Protein AF-A0A970WHH7-F1 (afdb_monomer_lite)

Foldseek 3Di:
DDPPQVEPPPQAQWEWEWEDQPDLQQKIWIWTQDVHRIQIDIDHSLLSLLLVLQVVQQVVCVVPVPDDPVLGSFAALQVSQVVSCVVPVDHDDSVRSVVSLVVVQVRQVVSCCVVDPNYDRDRQWDQDPVRGIHGDPSYHYHYHYSPPPPPPPPPDD

Secondary structure (DSSP, 8-state):
---------TTS-EEEEEEETT-TTS-EEEEE-GGG--EEEEE-HHHHHHHHHHHHHHHHHHHT--S-TTTTT-B-HHHHHHHHHHHHS----HHHHHHHHHHHHHHHHHHHHHHSTTPPPPPSSEEETTTEEE--TTEEEEEEE----TT------

pLDDT: mean 77.14, std 16.61, range [33.19, 94.5]

Radius of gyration: 17.63 Å; chains: 1; bounding box: 50×50×46 Å

Structure (mmCIF, N/CA/C/O backbone):
data_AF-A0A970WHH7-F1
#
_entry.id   AF-A0A970WHH7-F1
#
loop_
_atom_site.group_PDB
_atom_site.id
_atom_site.type_symbol
_atom_site.label_atom_id
_atom_site.label_alt_id
_atom_site.label_comp_id
_atom_site.label_asym_id
_atom_site.label_entity_id
_atom_site.label_seq_id
_atom_site.pdbx_PDB_ins_code
_atom_site.Cartn_x
_atom_site.Cartn_y
_atom_site.Cartn_z
_atom_site.occupancy
_atom_site.B_iso_or_equiv
_atom_site.auth_seq_id
_atom_site.auth_comp_id
_atom_site.auth_asym_id
_atom_site.auth_atom_id
_atom_site.pdbx_PDB_model_num
ATOM 1 N N . MET A 1 1 ? -33.331 -9.063 19.488 1.00 35.34 1 MET A N 1
ATOM 2 C CA . MET A 1 1 ? -31.910 -8.681 19.609 1.00 35.34 1 MET A CA 1
ATOM 3 C C . MET A 1 1 ? -31.348 -8.643 18.200 1.00 35.34 1 MET A C 1
ATOM 5 O O . MET A 1 1 ? -31.125 -9.699 17.627 1.00 35.34 1 MET A O 1
ATOM 9 N N . SER A 1 2 ? -31.281 -7.452 17.600 1.00 33.19 2 SER A N 1
ATOM 10 C CA . SER A 1 2 ? -30.746 -7.277 16.248 1.00 33.19 2 SER A CA 1
ATOM 11 C C . SER A 1 2 ? -29.228 -7.346 16.348 1.00 33.19 2 SER A C 1
ATOM 13 O O . SER A 1 2 ? -28.624 -6.574 17.087 1.00 33.19 2 SER A O 1
ATOM 15 N N . SER A 1 3 ? -28.617 -8.330 15.697 1.00 35.47 3 SER A N 1
ATOM 16 C CA . SER A 1 3 ? -27.174 -8.348 15.505 1.00 35.47 3 SER A CA 1
ATOM 17 C C . SER A 1 3 ? -26.869 -7.272 14.474 1.00 35.47 3 SER A C 1
ATOM 19 O O . SER A 1 3 ? -27.012 -7.521 13.279 1.00 35.47 3 SER A O 1
ATOM 21 N N . ASP A 1 4 ? -26.503 -6.075 14.932 1.00 35.56 4 ASP A N 1
ATOM 22 C CA . ASP A 1 4 ? -25.932 -5.035 14.080 1.00 35.56 4 ASP A CA 1
ATOM 23 C C . ASP A 1 4 ? -24.585 -5.541 13.560 1.00 35.56 4 ASP A C 1
ATOM 25 O O . ASP A 1 4 ? -23.509 -5.284 14.102 1.00 35.56 4 ASP A O 1
ATOM 29 N N . ILE A 1 5 ? -24.655 -6.352 12.508 1.00 37.59 5 ILE A N 1
ATOM 30 C CA . ILE A 1 5 ? -23.524 -6.624 11.646 1.00 37.59 5 ILE A CA 1
ATOM 31 C C . ILE A 1 5 ? -23.184 -5.262 11.060 1.00 37.59 5 ILE A C 1
ATOM 33 O O . ILE A 1 5 ? -23.950 -4.709 10.275 1.00 37.59 5 ILE A O 1
ATOM 37 N N . CYS A 1 6 ? -22.051 -4.704 11.480 1.00 36.38 6 CYS A N 1
ATOM 38 C CA . CYS A 1 6 ? -21.464 -3.536 10.847 1.00 36.38 6 CYS A CA 1
ATOM 39 C C . CYS A 1 6 ? -21.069 -3.943 9.417 1.00 36.38 6 CYS A C 1
ATOM 41 O O . CYS A 1 6 ? -19.941 -4.364 9.136 1.00 36.38 6 CYS A O 1
ATOM 43 N N . GLU A 1 7 ? -22.048 -3.920 8.513 1.00 34.91 7 GLU A N 1
ATOM 44 C CA . GLU A 1 7 ? -21.834 -4.068 7.089 1.00 34.91 7 GLU A CA 1
ATOM 45 C C . GLU A 1 7 ? -21.100 -2.822 6.627 1.00 34.91 7 GLU A C 1
ATOM 47 O O . GLU A 1 7 ? -21.688 -1.766 6.427 1.00 34.91 7 GLU A O 1
ATOM 52 N N . TYR A 1 8 ? -19.787 -2.953 6.466 1.00 41.91 8 TYR A N 1
ATOM 53 C CA . TYR A 1 8 ? -18.984 -1.941 5.804 1.00 41.91 8 TYR A CA 1
ATOM 54 C C . TYR A 1 8 ? -19.554 -1.717 4.392 1.00 41.91 8 TYR A C 1
ATOM 56 O O . TYR A 1 8 ? -19.451 -2.632 3.556 1.00 41.91 8 TYR A O 1
ATOM 64 N N . PRO A 1 9 ? -20.171 -0.557 4.086 1.00 45.50 9 PRO A N 1
ATOM 65 C CA . PRO A 1 9 ? -20.808 -0.354 2.797 1.00 45.50 9 PRO A CA 1
ATOM 66 C C . PRO A 1 9 ? -19.732 -0.418 1.715 1.00 45.50 9 PRO A C 1
ATOM 68 O O . PRO A 1 9 ? -18.749 0.319 1.746 1.00 45.50 9 PRO A O 1
ATOM 71 N N . ARG A 1 10 ? -19.910 -1.282 0.707 1.00 46.44 10 ARG A N 1
ATOM 72 C CA . ARG A 1 10 ? -18.943 -1.484 -0.398 1.00 46.44 10 ARG A CA 1
ATOM 73 C C . ARG A 1 10 ? -18.655 -0.221 -1.241 1.00 46.44 10 ARG A C 1
ATOM 75 O O . ARG A 1 10 ? -17.929 -0.320 -2.228 1.00 46.44 10 ARG A O 1
ATOM 82 N N . ARG A 1 11 ? -19.256 0.928 -0.913 1.00 47.78 11 ARG A N 1
ATOM 83 C CA . ARG A 1 11 ? -19.220 2.184 -1.678 1.00 47.78 11 ARG A CA 1
ATOM 84 C C . ARG A 1 11 ? -18.718 3.397 -0.892 1.00 47.78 11 ARG A C 1
ATOM 86 O O . ARG A 1 11 ? -18.586 4.455 -1.497 1.00 47.78 11 ARG A O 1
ATOM 93 N N . GLU A 1 12 ? -18.428 3.276 0.400 1.00 60.06 12 GLU A N 1
ATOM 94 C CA . GLU A 1 12 ? -17.824 4.394 1.127 1.00 60.06 12 GLU A CA 1
ATOM 95 C C . GLU A 1 12 ? -16.353 4.543 0.732 1.00 60.06 12 GLU A C 1
ATOM 97 O O . GLU A 1 12 ? -15.605 3.561 0.668 1.00 60.06 12 GLU A O 1
ATOM 102 N N . LYS A 1 13 ? -15.950 5.783 0.426 1.00 65.81 13 LYS A N 1
ATOM 103 C CA . LYS A 1 13 ? -14.539 6.131 0.258 1.00 65.81 13 LYS A CA 1
ATOM 104 C C . LYS A 1 13 ? -13.807 5.765 1.545 1.00 65.81 13 LYS A C 1
ATOM 106 O O . LYS A 1 13 ? -14.235 6.132 2.634 1.00 65.81 13 LYS A O 1
ATOM 111 N N . GLN A 1 14 ? -12.712 5.033 1.414 1.00 75.00 14 GLN A N 1
ATOM 112 C CA . GLN A 1 14 ? -11.903 4.610 2.545 1.00 75.00 14 GLN A CA 1
ATOM 113 C C . GLN A 1 14 ? -10.682 5.495 2.634 1.00 75.00 14 GLN A C 1
ATOM 115 O O . GLN A 1 14 ? -9.785 5.395 1.800 1.00 75.00 14 GLN A O 1
ATOM 120 N N . SER A 1 15 ? -10.640 6.329 3.660 1.00 82.62 15 SER A N 1
ATOM 121 C CA . SER A 1 15 ? -9.489 7.179 3.913 1.00 82.62 15 SER A CA 1
ATOM 122 C C . SER A 1 15 ? -8.444 6.416 4.721 1.00 82.62 15 SER A C 1
ATOM 124 O O . SER A 1 15 ? -8.713 5.870 5.798 1.00 82.62 15 SER A O 1
ATOM 126 N N . PHE A 1 16 ? -7.238 6.384 4.175 1.00 86.19 16 PHE A N 1
ATOM 127 C CA . PHE A 1 16 ? -6.033 5.895 4.810 1.00 86.19 16 PHE A CA 1
ATOM 128 C C . PHE A 1 16 ? -5.025 7.039 4.879 1.00 86.19 16 PHE A C 1
ATOM 130 O O . PHE A 1 16 ? -4.796 7.734 3.893 1.00 86.19 16 PHE A O 1
ATOM 137 N N . GLN A 1 17 ? -4.387 7.205 6.028 1.00 88.31 17 GLN A N 1
ATOM 138 C CA . GLN A 1 17 ? -3.285 8.137 6.223 1.00 88.31 17 GLN A CA 1
ATOM 139 C C . GLN A 1 17 ? -2.010 7.344 6.481 1.00 88.31 17 GLN A C 1
ATOM 141 O O . GLN A 1 17 ? -1.999 6.475 7.350 1.00 88.31 17 GLN A O 1
ATOM 146 N N . ILE A 1 18 ? -0.947 7.625 5.728 1.00 88.00 18 ILE A N 1
ATOM 147 C CA . ILE A 1 18 ? 0.398 7.127 6.024 1.00 88.00 18 ILE A CA 1
ATOM 148 C C . ILE A 1 18 ? 1.174 8.257 6.683 1.00 88.00 18 ILE A C 1
ATOM 150 O O . ILE A 1 18 ? 1.394 9.287 6.054 1.00 88.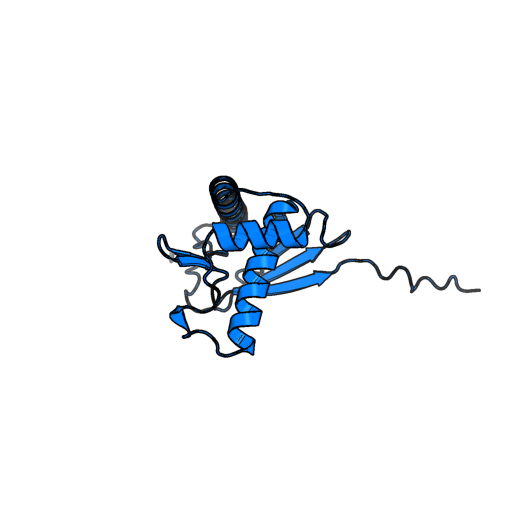00 18 ILE A O 1
ATOM 154 N N . PHE A 1 19 ? 1.599 8.041 7.922 1.00 86.00 19 PHE A N 1
ATOM 155 C CA . PHE A 1 19 ? 2.420 8.968 8.688 1.00 86.00 19 PHE A CA 1
ATOM 156 C C . PHE A 1 19 ? 3.868 8.479 8.783 1.00 86.00 19 PHE A C 1
ATOM 158 O O . PHE A 1 19 ? 4.107 7.328 9.165 1.00 86.00 19 PHE A O 1
ATOM 165 N N . PHE A 1 20 ? 4.816 9.361 8.468 1.00 83.00 20 PHE A N 1
ATOM 166 C CA . PHE A 1 20 ? 6.257 9.105 8.515 1.00 83.00 20 PHE A CA 1
ATOM 167 C C . PHE A 1 20 ? 6.921 9.854 9.681 1.00 83.00 20 PHE A C 1
ATOM 169 O O . PHE A 1 20 ? 7.350 10.987 9.492 1.00 83.00 20 PHE A O 1
ATOM 176 N N . PRO A 1 21 ? 7.059 9.256 10.879 1.00 73.62 21 PRO A N 1
ATOM 177 C CA . PRO A 1 21 ? 7.618 9.939 12.054 1.00 73.62 21 PRO A CA 1
ATOM 178 C C . PRO A 1 21 ? 9.084 10.364 11.903 1.00 73.62 21 PRO A C 1
ATOM 180 O O . PRO A 1 21 ? 9.565 11.203 12.655 1.00 73.62 21 PRO A O 1
ATOM 183 N N . SER A 1 22 ? 9.837 9.731 11.004 1.00 74.25 22 SER A N 1
ATOM 184 C CA . SER A 1 22 ? 11.287 9.935 10.882 1.00 74.25 22 SER A CA 1
ATOM 185 C C . SER A 1 22 ? 11.747 9.865 9.421 1.00 74.25 22 SER A C 1
ATOM 187 O O . SER A 1 22 ? 12.854 9.419 9.121 1.00 74.25 22 SER A O 1
ATOM 189 N N . GLY A 1 23 ? 10.868 10.276 8.501 1.00 69.38 23 GLY A N 1
ATOM 190 C CA . GLY A 1 23 ? 11.099 10.253 7.057 1.00 69.38 23 GLY A CA 1
ATOM 191 C C . GLY A 1 23 ? 10.646 8.967 6.353 1.00 69.38 23 GLY A C 1
ATOM 192 O O . GLY A 1 23 ? 10.341 7.945 6.972 1.00 69.38 23 GLY A O 1
ATOM 193 N N . ILE A 1 24 ? 10.592 9.036 5.019 1.00 66.44 24 ILE A N 1
ATOM 194 C CA . ILE A 1 24 ? 9.936 8.048 4.143 1.00 66.44 24 ILE A CA 1
ATOM 195 C C . ILE A 1 24 ? 10.627 6.676 4.077 1.00 66.44 24 ILE A C 1
ATOM 197 O O . ILE A 1 24 ? 9.996 5.675 3.730 1.00 66.44 24 ILE A O 1
ATOM 201 N N . ASP A 1 25 ? 11.912 6.618 4.432 1.00 66.25 25 ASP A N 1
ATOM 202 C CA . ASP A 1 25 ? 12.710 5.387 4.457 1.00 66.25 25 ASP A CA 1
ATOM 203 C C . ASP A 1 25 ? 12.653 4.636 5.794 1.00 66.25 25 ASP A C 1
ATOM 205 O O . ASP A 1 25 ? 13.206 3.540 5.916 1.00 66.25 25 ASP A O 1
ATOM 209 N N . GLN A 1 26 ? 11.961 5.192 6.791 1.00 73.69 26 GLN A N 1
ATOM 210 C CA . GLN A 1 26 ? 11.785 4.576 8.102 1.00 73.69 26 GLN A CA 1
ATOM 211 C C . GLN A 1 26 ? 10.415 3.899 8.246 1.00 73.69 26 GLN A C 1
ATOM 213 O O . GLN A 1 26 ? 9.623 3.795 7.305 1.00 73.69 26 GLN A O 1
ATOM 218 N N . LYS A 1 27 ? 10.152 3.361 9.442 1.00 81.19 27 LYS A N 1
ATOM 219 C CA . LYS A 1 27 ? 8.839 2.818 9.797 1.00 81.19 27 LYS A CA 1
ATOM 220 C C . LYS A 1 27 ? 7.773 3.896 9.619 1.00 81.19 27 LYS A C 1
ATOM 222 O O . LYS A 1 27 ? 7.987 5.040 10.004 1.00 81.19 27 LYS A O 1
ATOM 227 N N . ALA A 1 28 ? 6.618 3.506 9.094 1.00 87.75 28 ALA A N 1
ATOM 228 C CA . ALA A 1 28 ? 5.468 4.393 8.951 1.00 87.75 28 ALA A CA 1
ATOM 229 C C . ALA A 1 28 ? 4.271 3.860 9.732 1.00 87.75 28 ALA A C 1
ATOM 231 O O . ALA A 1 28 ? 4.223 2.682 10.082 1.00 87.75 28 ALA A O 1
ATOM 232 N N . PHE A 1 29 ? 3.270 4.697 9.961 1.00 89.19 29 PHE A N 1
ATOM 233 C CA . PHE A 1 29 ? 1.992 4.271 10.517 1.00 89.19 29 PHE A CA 1
ATOM 234 C C . PHE A 1 29 ? 0.905 4.469 9.478 1.00 89.19 29 PHE A C 1
ATOM 236 O O . PHE A 1 29 ? 0.712 5.571 8.980 1.00 89.19 29 PHE A O 1
ATOM 243 N N . LEU A 1 30 ? 0.204 3.392 9.142 1.00 89.50 30 LEU A N 1
ATOM 244 C CA . LEU A 1 30 ? -0.974 3.445 8.293 1.00 89.50 30 LEU A CA 1
ATOM 245 C C . LEU A 1 30 ? -2.207 3.446 9.185 1.00 89.50 30 LEU A C 1
ATOM 247 O O . LEU A 1 30 ? -2.500 2.443 9.838 1.00 89.50 30 LEU A O 1
ATOM 251 N N . THR A 1 31 ? -2.913 4.567 9.190 1.00 87.94 31 THR A N 1
ATOM 252 C CA . THR A 1 31 ? -4.106 4.793 10.000 1.00 87.94 31 THR A CA 1
ATOM 253 C C . THR A 1 31 ? -5.332 4.911 9.113 1.00 87.94 31 THR A C 1
ATOM 255 O O . THR A 1 31 ? -5.281 5.463 8.017 1.00 87.94 31 THR A O 1
ATOM 258 N N . THR A 1 32 ? -6.448 4.384 9.581 1.00 84.31 32 THR A N 1
ATOM 259 C CA . THR A 1 32 ? -7.765 4.518 8.958 1.00 84.31 32 THR A CA 1
ATOM 260 C C . THR A 1 32 ? -8.806 4.697 10.055 1.00 84.31 32 THR A C 1
ATOM 262 O O . THR A 1 32 ? -8.531 4.358 11.204 1.00 84.31 32 THR A O 1
ATOM 265 N N . TRP A 1 33 ? -9.979 5.242 9.731 1.00 80.56 33 TRP A N 1
ATOM 266 C CA . TRP A 1 33 ? -11.010 5.597 10.715 1.00 80.56 33 TRP A CA 1
ATOM 267 C C . TRP A 1 33 ? -12.319 4.887 10.416 1.00 80.56 33 TRP A C 1
ATOM 269 O O . TRP A 1 33 ? -13.273 5.525 9.956 1.00 80.56 33 TRP A O 1
ATOM 279 N N . PRO A 1 34 ? -12.405 3.566 10.635 1.00 71.25 34 PRO A N 1
ATOM 280 C CA . PRO A 1 34 ? -13.637 2.888 10.344 1.00 71.25 34 PRO A CA 1
ATOM 281 C C . PRO A 1 34 ? -14.696 3.307 11.370 1.00 71.25 34 PRO A C 1
ATOM 283 O O . PRO A 1 34 ? -14.418 3.301 12.567 1.00 71.25 34 PRO A O 1
ATOM 2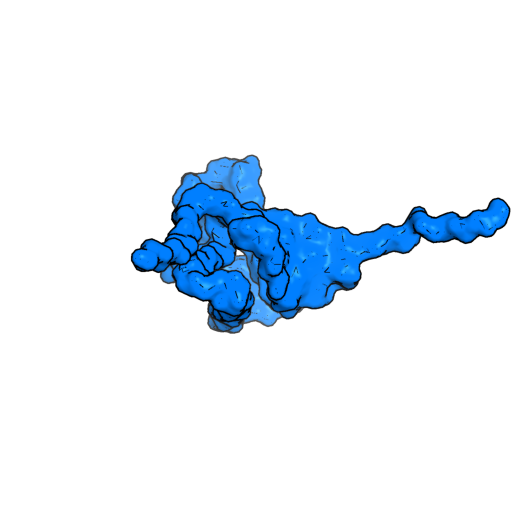86 N N . GLY A 1 35 ? -15.875 3.762 10.939 1.00 70.31 35 GLY A N 1
ATOM 287 C CA . GLY A 1 35 ? -16.906 4.258 11.864 1.00 70.31 35 GLY A CA 1
ATOM 288 C C . GLY A 1 35 ? -16.425 5.353 12.839 1.00 70.31 35 GLY A C 1
ATOM 289 O O . GLY A 1 35 ? -16.944 5.451 13.946 1.00 70.31 35 GLY A O 1
ATOM 290 N N . GLY A 1 36 ? -15.396 6.129 12.470 1.00 73.31 36 GLY A N 1
ATOM 291 C CA . GLY A 1 36 ? -14.841 7.222 13.280 1.00 73.31 36 GLY A CA 1
ATOM 292 C C . GLY A 1 36 ? -13.776 6.835 14.316 1.00 73.31 36 GLY A C 1
ATOM 293 O O . GLY A 1 36 ? -13.137 7.727 14.869 1.00 73.31 36 GLY A O 1
ATOM 294 N N . THR A 1 37 ? -13.514 5.546 14.559 1.00 78.06 37 THR A N 1
ATOM 295 C CA . THR A 1 37 ? -12.458 5.119 15.502 1.00 78.06 37 THR A CA 1
ATOM 296 C C . THR A 1 37 ? -11.143 4.855 14.765 1.00 78.06 37 THR A C 1
ATOM 298 O O . THR A 1 37 ? -11.149 4.094 13.800 1.00 78.06 37 THR A O 1
ATOM 301 N N . PRO A 1 38 ? -10.003 5.437 15.183 1.00 84.69 38 PRO A N 1
ATOM 302 C CA . PRO A 1 38 ? -8.732 5.216 14.505 1.00 84.69 38 PRO A CA 1
ATOM 303 C C . PRO A 1 38 ? -8.216 3.786 14.705 1.00 84.69 38 PRO A C 1
ATOM 305 O O . PRO A 1 38 ? -8.127 3.281 15.823 1.00 84.69 38 PRO A O 1
ATOM 308 N N . VAL A 1 39 ? -7.795 3.162 13.609 1.00 83.88 39 VAL A N 1
ATOM 309 C CA . VAL A 1 39 ? -7.050 1.902 13.586 1.00 83.88 39 VAL A CA 1
ATOM 310 C C . VAL A 1 39 ? -5.722 2.151 12.898 1.00 83.88 39 VAL A C 1
ATOM 312 O O . VAL A 1 39 ? -5.687 2.421 11.698 1.00 83.88 39 VAL A O 1
ATOM 315 N N . SER A 1 40 ? -4.633 2.022 13.650 1.00 87.69 40 SER A N 1
ATOM 316 C CA . SER A 1 40 ? -3.274 2.229 13.152 1.00 87.69 40 SER A CA 1
ATOM 317 C C . SER A 1 40 ? -2.496 0.920 13.097 1.00 87.69 40 SER A C 1
ATOM 319 O O . SER A 1 40 ? -2.528 0.111 14.024 1.00 87.69 40 SER A O 1
ATOM 321 N N . VAL A 1 41 ? -1.750 0.723 12.012 1.00 88.81 41 VAL A N 1
ATOM 322 C CA . VAL A 1 41 ? -0.772 -0.359 11.885 1.00 88.81 41 VAL A CA 1
ATOM 323 C C . VAL A 1 41 ? 0.599 0.207 11.564 1.00 88.81 41 VAL A C 1
ATOM 325 O O . VAL A 1 41 ? 0.756 1.005 10.645 1.00 88.81 41 VAL A O 1
ATOM 328 N N . GLU A 1 42 ? 1.615 -0.252 12.290 1.00 90.06 42 GLU A N 1
ATOM 329 C CA . GLU A 1 42 ? 3.004 0.012 11.913 1.00 90.06 42 GLU A CA 1
ATOM 330 C C . GLU A 1 42 ? 3.298 -0.658 10.560 1.00 90.06 42 GLU A C 1
ATOM 332 O O . GLU A 1 42 ? 2.920 -1.810 10.325 1.00 90.06 42 GLU A O 1
ATOM 337 N N . LEU A 1 43 ? 3.991 0.026 9.667 1.00 88.00 43 LEU A N 1
ATOM 338 C CA . LEU A 1 43 ? 4.437 -0.469 8.377 1.00 88.00 43 LEU A CA 1
ATOM 339 C C . LEU A 1 43 ? 5.959 -0.535 8.355 1.00 88.00 43 LEU A C 1
ATOM 341 O O . LEU A 1 43 ? 6.646 0.435 8.664 1.00 88.00 43 LEU A O 1
ATOM 345 N N . ASP A 1 44 ? 6.469 -1.688 7.933 1.00 86.25 44 ASP A N 1
ATOM 346 C CA . ASP A 1 44 ? 7.862 -1.821 7.525 1.00 86.25 44 ASP A CA 1
ATOM 347 C C . ASP A 1 44 ? 8.111 -0.980 6.253 1.00 86.25 44 ASP A C 1
ATOM 349 O O . ASP A 1 44 ? 7.213 -0.925 5.394 1.00 86.25 44 ASP A O 1
ATOM 353 N N . PRO A 1 45 ? 9.306 -0.379 6.078 1.00 84.88 45 PRO A N 1
ATOM 354 C CA . PRO A 1 45 ? 9.660 0.387 4.878 1.00 84.88 45 PRO A CA 1
ATOM 355 C C . PRO A 1 45 ? 9.354 -0.335 3.556 1.00 84.88 45 PRO A C 1
ATOM 357 O O . PRO A 1 45 ? 9.003 0.284 2.552 1.00 84.88 45 PRO A O 1
ATOM 360 N N . ARG A 1 46 ? 9.417 -1.669 3.526 1.00 86.69 46 ARG A N 1
ATOM 361 C CA . ARG A 1 46 ? 9.099 -2.473 2.335 1.00 86.69 46 ARG A CA 1
ATOM 362 C C . ARG A 1 46 ? 7.621 -2.383 1.948 1.00 86.69 46 ARG A C 1
ATOM 364 O O . ARG A 1 46 ? 7.300 -2.333 0.761 1.00 86.69 46 ARG A O 1
ATOM 371 N N . PHE A 1 47 ? 6.715 -2.342 2.927 1.00 88.12 47 PHE A N 1
ATOM 372 C CA . PHE A 1 47 ? 5.276 -2.185 2.678 1.00 88.12 47 PHE A CA 1
ATOM 373 C C . PHE A 1 47 ? 4.938 -0.763 2.250 1.00 88.12 47 PHE A C 1
ATOM 375 O O . PHE A 1 47 ? 4.115 -0.573 1.356 1.00 88.12 47 PHE A O 1
ATOM 382 N N . VAL A 1 48 ? 5.613 0.217 2.851 1.00 87.25 48 VAL A N 1
ATOM 383 C CA . VAL A 1 48 ? 5.527 1.621 2.446 1.00 87.25 48 VAL A CA 1
ATOM 384 C C . VAL A 1 48 ? 5.882 1.763 0.969 1.00 87.25 48 VAL A C 1
ATOM 386 O O . VAL A 1 48 ? 5.086 2.290 0.196 1.00 87.25 48 VAL A O 1
ATOM 389 N N . ARG A 1 49 ? 7.042 1.241 0.555 1.00 87.94 49 ARG A N 1
ATOM 390 C CA . ARG A 1 49 ? 7.526 1.325 -0.832 1.00 87.94 49 ARG A CA 1
ATOM 391 C C . ARG A 1 49 ? 6.516 0.760 -1.829 1.00 87.94 49 ARG A C 1
ATOM 393 O O . ARG A 1 49 ? 6.244 1.393 -2.845 1.00 87.94 49 ARG A O 1
ATOM 400 N N . LEU A 1 50 ? 5.908 -0.386 -1.511 1.00 90.69 50 LEU A N 1
ATOM 401 C CA . LEU A 1 50 ? 4.823 -0.959 -2.311 1.00 90.69 50 LEU A CA 1
ATOM 402 C C . LEU A 1 50 ? 3.633 0.006 -2.435 1.00 90.69 50 LEU A C 1
ATOM 404 O O . LEU A 1 50 ? 3.167 0.254 -3.546 1.00 90.69 50 LEU A O 1
ATOM 408 N N . LEU A 1 51 ? 3.143 0.558 -1.321 1.00 90.31 51 LEU A N 1
ATOM 409 C CA . LEU A 1 51 ? 1.987 1.460 -1.329 1.00 90.31 51 LEU A CA 1
ATOM 410 C C . LEU A 1 51 ? 2.257 2.754 -2.099 1.00 90.31 51 LEU A C 1
ATOM 412 O O . LEU A 1 51 ? 1.417 3.162 -2.897 1.00 90.31 51 LEU A O 1
ATOM 416 N N . LEU A 1 52 ? 3.430 3.362 -1.916 1.00 89.19 52 LEU A N 1
ATOM 417 C CA . LEU A 1 52 ? 3.812 4.594 -2.609 1.00 89.19 52 LEU A CA 1
ATOM 418 C C . LEU A 1 52 ? 3.929 4.397 -4.123 1.00 89.19 52 LEU A C 1
ATOM 420 O O . LEU A 1 52 ? 3.497 5.253 -4.892 1.00 89.19 52 LEU A O 1
ATOM 424 N N . VAL A 1 53 ? 4.475 3.262 -4.567 1.00 92.44 53 VAL A N 1
ATOM 425 C CA . VAL A 1 53 ? 4.557 2.935 -5.997 1.00 92.44 53 VAL A CA 1
ATOM 426 C C . VAL A 1 53 ? 3.165 2.723 -6.597 1.00 92.44 53 VAL A C 1
ATOM 428 O O . VAL A 1 53 ? 2.867 3.267 -7.658 1.00 92.44 53 VAL A O 1
ATOM 431 N N . LEU A 1 54 ? 2.281 1.989 -5.912 1.00 92.31 54 LEU A N 1
ATOM 432 C CA . LEU A 1 54 ? 0.896 1.807 -6.364 1.00 92.31 54 LEU A CA 1
ATOM 433 C C . LEU A 1 54 ? 0.115 3.128 -6.403 1.00 92.31 54 LEU A C 1
ATOM 435 O O . LEU A 1 54 ? -0.681 3.346 -7.318 1.00 92.31 54 LEU A O 1
ATOM 439 N N . TYR A 1 55 ? 0.345 4.003 -5.424 1.00 90.50 55 TYR A N 1
ATOM 440 C CA . TYR A 1 55 ? -0.256 5.330 -5.367 1.00 90.50 55 TYR A CA 1
ATOM 441 C C . TYR A 1 55 ? 0.192 6.202 -6.546 1.00 90.50 55 TYR A C 1
ATOM 443 O O . TYR A 1 55 ? -0.649 6.750 -7.255 1.00 90.50 55 TYR A O 1
ATOM 451 N N . ASP A 1 56 ? 1.496 6.249 -6.824 1.00 89.75 56 ASP A N 1
ATOM 452 C CA . ASP A 1 56 ? 2.053 7.009 -7.944 1.00 89.75 56 ASP A CA 1
ATOM 453 C C . ASP A 1 56 ? 1.561 6.503 -9.310 1.00 89.75 56 ASP A C 1
ATOM 455 O O . ASP A 1 56 ? 1.205 7.303 -10.174 1.00 89.75 56 ASP A O 1
ATOM 459 N N . PHE A 1 57 ? 1.454 5.184 -9.509 1.00 90.88 57 PHE A N 1
ATOM 460 C CA . PHE A 1 57 ? 0.872 4.646 -10.743 1.00 90.88 57 PHE A CA 1
ATOM 461 C C . PHE A 1 57 ? -0.574 5.088 -10.949 1.00 90.88 57 PHE A C 1
ATOM 463 O O . PHE A 1 57 ? -0.965 5.414 -12.070 1.00 90.88 57 PHE A O 1
ATOM 470 N N . ARG A 1 58 ? -1.365 5.130 -9.875 1.00 87.81 58 ARG A N 1
ATOM 471 C CA . ARG A 1 58 ? -2.740 5.621 -9.948 1.00 87.81 58 ARG A CA 1
ATOM 472 C C . ARG A 1 58 ? -2.789 7.109 -10.299 1.00 87.81 58 ARG A C 1
ATOM 474 O O . ARG A 1 58 ? -3.615 7.482 -11.130 1.00 87.81 58 ARG A O 1
ATOM 481 N N . LEU A 1 59 ? -1.935 7.937 -9.693 1.00 85.44 59 LEU A N 1
ATOM 482 C CA . LEU A 1 59 ? -1.865 9.372 -9.999 1.00 85.44 59 LEU A CA 1
ATOM 483 C C . LEU A 1 59 ? -1.508 9.604 -11.469 1.00 85.44 59 LEU A C 1
ATOM 485 O O . LEU A 1 59 ? -2.268 10.254 -12.181 1.00 85.44 59 LEU A O 1
ATOM 489 N N . LYS A 1 60 ? -0.443 8.961 -11.959 1.00 85.38 60 LYS A N 1
ATOM 490 C CA . LYS A 1 60 ? 0.005 9.073 -13.357 1.00 85.38 60 LYS A CA 1
ATOM 491 C C . LYS A 1 60 ? -1.064 8.678 -14.374 1.00 85.38 60 LYS A C 1
ATOM 493 O O . LYS A 1 60 ? -1.177 9.317 -15.417 1.00 85.38 60 LYS A O 1
ATOM 498 N N . ASP A 1 61 ? -1.834 7.629 -14.090 1.00 82.56 61 ASP A N 1
ATOM 499 C CA . ASP A 1 61 ? -2.914 7.185 -14.978 1.00 82.56 61 ASP A CA 1
ATOM 500 C C . ASP A 1 61 ? -4.132 8.122 -14.929 1.00 82.56 61 ASP A C 1
ATOM 502 O O . ASP A 1 61 ? -4.889 8.188 -15.897 1.00 82.56 61 ASP A O 1
ATOM 506 N N . THR A 1 62 ? -4.325 8.838 -13.816 1.00 72.50 62 THR A N 1
ATOM 507 C CA . THR A 1 62 ? -5.424 9.799 -13.637 1.00 72.50 62 THR A CA 1
ATOM 508 C C . THR A 1 62 ? -5.107 11.137 -14.298 1.00 72.50 62 THR A C 1
ATOM 510 O O . THR A 1 62 ? -5.966 11.695 -14.964 1.00 72.50 62 THR A O 1
ATOM 513 N N . GLU A 1 63 ? -3.875 11.626 -14.167 1.00 70.25 63 GLU A N 1
ATOM 514 C CA . GLU A 1 63 ? -3.445 12.913 -14.731 1.00 70.25 63 GLU A CA 1
ATOM 515 C C . GLU A 1 63 ? -3.402 12.921 -16.259 1.00 70.25 63 GLU A C 1
ATOM 517 O O . GLU A 1 63 ? -3.561 13.967 -16.879 1.00 70.25 63 GLU A O 1
ATOM 522 N N . LYS A 1 64 ? -3.147 11.764 -16.874 1.00 63.38 64 LYS A N 1
ATOM 523 C CA . LYS A 1 64 ? -2.888 11.688 -18.313 1.00 63.38 64 LYS A CA 1
ATOM 524 C C . LYS A 1 64 ? -4.059 11.147 -19.138 1.00 63.38 64 LYS A C 1
ATOM 526 O O . LYS A 1 64 ? -3.905 11.021 -20.347 1.00 63.38 64 LYS A O 1
ATOM 531 N N . ASP A 1 65 ? -5.167 10.746 -18.506 1.00 65.31 65 ASP A N 1
ATOM 532 C CA . ASP A 1 65 ? -6.277 10.011 -19.147 1.00 65.31 65 ASP A CA 1
ATOM 533 C C . ASP A 1 65 ? -5.810 8.840 -20.050 1.00 65.31 65 ASP A C 1
ATOM 535 O O . ASP A 1 65 ? -6.476 8.441 -21.001 1.00 65.31 65 ASP A O 1
ATOM 539 N N . VAL A 1 66 ? -4.648 8.250 -19.735 1.00 65.88 66 VAL A N 1
ATOM 540 C CA . VAL A 1 66 ? -3.933 7.297 -20.613 1.00 65.88 66 VAL A CA 1
ATOM 541 C C . VAL A 1 66 ? -4.624 5.940 -20.695 1.00 65.88 66 VAL A C 1
ATOM 543 O O . VAL A 1 66 ? -4.414 5.197 -21.650 1.00 65.88 66 VAL A O 1
ATOM 546 N N . GLN A 1 67 ? -5.413 5.582 -19.682 1.00 69.25 67 GLN A N 1
ATOM 547 C CA . GLN A 1 67 ? -6.017 4.258 -19.559 1.00 69.25 67 GLN A CA 1
ATOM 548 C C . GLN A 1 67 ? -7.532 4.359 -19.362 1.00 69.25 67 GLN A C 1
ATOM 550 O O . GLN A 1 67 ? -8.000 5.257 -18.642 1.00 69.25 67 GLN A O 1
ATOM 555 N N . PRO A 1 68 ? -8.312 3.410 -19.918 1.00 76.50 68 PRO A N 1
ATOM 556 C CA . PRO A 1 68 ? -9.730 3.321 -19.613 1.00 76.50 68 PRO A CA 1
ATOM 557 C C . PRO A 1 68 ? -9.924 3.071 -18.103 1.00 76.50 68 PRO A C 1
ATOM 559 O O . PRO A 1 68 ? -9.055 2.454 -17.470 1.00 76.50 68 PRO A O 1
ATOM 562 N N . PRO A 1 69 ? -11.019 3.560 -17.488 1.00 73.25 69 PRO A N 1
ATOM 563 C CA . PRO A 1 69 ? -11.208 3.560 -16.031 1.00 73.25 69 PRO A CA 1
ATOM 564 C C . PRO A 1 69 ? -10.944 2.213 -15.342 1.00 73.25 69 PRO A C 1
ATOM 566 O O . PRO A 1 69 ? -10.393 2.154 -14.242 1.00 73.25 69 PRO A O 1
ATOM 569 N N . GLU A 1 70 ? -11.293 1.113 -15.998 1.00 74.75 70 GLU A N 1
ATOM 570 C CA . GLU A 1 70 ? -11.113 -0.257 -15.528 1.00 74.75 70 GLU A CA 1
ATOM 571 C C . GLU A 1 70 ? -9.650 -0.729 -15.488 1.00 74.75 70 GLU A C 1
ATOM 573 O O . GLU A 1 70 ? -9.325 -1.621 -14.693 1.00 74.75 70 GLU A O 1
ATOM 578 N N . ALA A 1 71 ? -8.779 -0.124 -16.301 1.00 76.75 71 ALA A N 1
ATOM 579 C CA . ALA A 1 71 ? -7.355 -0.437 -16.415 1.00 76.75 71 ALA A CA 1
ATOM 580 C C . ALA A 1 71 ? -6.459 0.503 -15.585 1.00 76.75 71 ALA A C 1
ATOM 582 O O . ALA A 1 71 ? -5.318 0.147 -15.286 1.00 76.75 71 ALA A O 1
ATOM 583 N N . ARG A 1 72 ? -6.972 1.663 -15.148 1.00 84.00 72 ARG A N 1
ATOM 584 C CA . ARG A 1 72 ? -6.213 2.652 -14.362 1.00 84.00 72 ARG A CA 1
ATOM 585 C C . ARG A 1 72 ? -5.620 2.051 -13.083 1.00 84.00 72 ARG A C 1
ATOM 587 O O . ARG A 1 72 ? -6.297 1.356 -12.316 1.00 84.00 72 ARG A O 1
ATOM 594 N N . GLY A 1 73 ? -4.344 2.349 -12.850 1.00 84.94 73 GLY A N 1
ATOM 595 C CA . GLY A 1 73 ? -3.579 1.969 -11.666 1.00 84.94 73 GLY A CA 1
ATOM 596 C C . GLY A 1 73 ? -3.137 0.504 -11.613 1.00 84.94 73 GLY A C 1
ATOM 597 O O . GLY A 1 73 ? -2.388 0.149 -10.705 1.00 84.94 73 GLY A O 1
ATOM 598 N N . TRP A 1 74 ? -3.564 -0.356 -12.547 1.00 91.94 74 TRP A N 1
ATOM 599 C CA . TRP A 1 74 ? -3.092 -1.743 -12.612 1.00 91.94 74 TRP A CA 1
ATOM 600 C C . TRP A 1 74 ? -1.664 -1.813 -13.130 1.00 91.94 74 TRP A C 1
ATOM 602 O O . TRP A 1 74 ? -1.351 -1.247 -14.178 1.00 91.94 74 TRP A O 1
ATOM 612 N N . ARG A 1 75 ? -0.805 -2.553 -12.426 1.00 93.62 75 ARG A N 1
ATOM 613 C CA . ARG A 1 75 ? 0.544 -2.894 -12.887 1.00 93.62 75 ARG A CA 1
ATOM 614 C C . ARG A 1 75 ? 0.900 -4.328 -12.534 1.00 93.62 75 ARG A C 1
ATOM 616 O O . ARG A 1 75 ? 0.549 -4.818 -11.457 1.00 93.62 75 ARG A O 1
ATOM 623 N N . SER A 1 76 ? 1.648 -4.976 -13.428 1.00 93.38 76 SER A N 1
ATOM 624 C CA . SER A 1 76 ? 2.217 -6.296 -13.166 1.00 93.38 76 SER A CA 1
ATOM 625 C C . SER A 1 76 ? 3.152 -6.252 -11.956 1.00 93.38 76 SER A C 1
ATOM 627 O O . SER A 1 76 ? 3.675 -5.201 -11.574 1.00 93.38 76 SER A O 1
ATOM 629 N N . ARG A 1 77 ? 3.373 -7.413 -11.337 1.00 92.81 77 ARG A N 1
ATOM 630 C CA . ARG A 1 77 ? 4.249 -7.517 -10.162 1.00 92.81 77 ARG A CA 1
ATOM 631 C C . ARG A 1 77 ? 5.683 -7.144 -10.516 1.00 92.81 77 ARG A C 1
ATOM 633 O O . ARG A 1 77 ? 6.360 -6.501 -9.728 1.00 92.81 77 ARG A O 1
ATOM 640 N N . GLU A 1 78 ? 6.105 -7.497 -11.719 1.00 92.25 78 GLU A N 1
ATOM 641 C CA . GLU A 1 78 ? 7.413 -7.205 -12.283 1.00 92.25 78 GLU A CA 1
ATOM 642 C C . GLU A 1 78 ? 7.586 -5.695 -12.483 1.00 92.25 78 GLU A C 1
ATOM 644 O O . GLU A 1 78 ? 8.598 -5.137 -12.074 1.00 92.25 78 GLU A O 1
ATOM 649 N N . ALA A 1 79 ? 6.573 -5.002 -13.020 1.00 92.81 79 ALA A N 1
ATOM 650 C CA . ALA A 1 79 ? 6.612 -3.549 -13.186 1.00 92.81 79 ALA A CA 1
ATOM 651 C C . ALA A 1 79 ? 6.704 -2.812 -11.842 1.00 92.81 79 ALA A C 1
ATOM 653 O O . ALA A 1 79 ? 7.467 -1.858 -11.705 1.00 92.81 79 ALA A O 1
ATOM 654 N N . ILE A 1 80 ? 5.960 -3.275 -10.834 1.00 94.50 80 ILE A N 1
ATOM 655 C CA . ILE A 1 80 ? 6.021 -2.712 -9.479 1.00 94.50 80 ILE A CA 1
ATOM 656 C C . ILE A 1 80 ? 7.395 -2.969 -8.852 1.00 94.50 80 ILE A C 1
ATOM 658 O O . ILE A 1 80 ? 7.991 -2.057 -8.288 1.00 94.50 80 ILE A O 1
ATOM 662 N N . ALA A 1 81 ? 7.908 -4.194 -8.963 1.00 92.62 81 ALA A N 1
ATOM 663 C CA . ALA A 1 81 ? 9.213 -4.578 -8.442 1.00 92.62 81 ALA A CA 1
ATOM 664 C C . ALA A 1 81 ? 10.355 -3.756 -9.062 1.00 92.62 81 ALA A C 1
ATOM 666 O O . ALA A 1 81 ? 11.189 -3.216 -8.333 1.00 92.62 81 ALA A O 1
ATOM 667 N N . MET A 1 82 ? 10.346 -3.590 -10.389 1.00 92.38 82 MET A N 1
ATOM 668 C CA . MET A 1 82 ? 11.303 -2.738 -11.099 1.00 92.38 82 MET A CA 1
ATOM 669 C C . MET A 1 82 ? 11.228 -1.287 -10.625 1.00 92.38 82 MET A C 1
ATOM 671 O O . MET A 1 82 ? 12.262 -0.674 -10.382 1.00 92.38 82 MET A O 1
ATOM 675 N N . GLU A 1 83 ? 10.025 -0.737 -10.445 1.00 93.94 83 GLU A N 1
ATOM 676 C CA . GLU A 1 83 ? 9.862 0.647 -9.994 1.00 93.94 83 GLU A CA 1
ATOM 677 C C . GLU A 1 83 ? 10.324 0.850 -8.540 1.00 93.94 83 GLU A C 1
ATOM 679 O O . GLU A 1 83 ? 10.942 1.870 -8.232 1.00 93.94 83 GLU A O 1
ATOM 684 N N . ILE A 1 84 ? 10.100 -0.128 -7.653 1.00 91.31 84 ILE A N 1
ATOM 685 C CA . ILE A 1 84 ? 10.670 -0.120 -6.295 1.00 91.31 84 ILE A CA 1
ATOM 686 C C . ILE A 1 84 ? 12.202 -0.118 -6.366 1.00 91.31 84 ILE A C 1
ATOM 688 O O . ILE A 1 84 ? 12.843 0.696 -5.694 1.00 91.31 84 ILE A O 1
ATOM 692 N N . GLY A 1 85 ? 12.789 -0.984 -7.197 1.00 89.94 85 GLY A N 1
ATOM 693 C CA . GLY A 1 85 ? 14.238 -1.046 -7.382 1.00 89.94 85 GLY A CA 1
ATOM 694 C C . GLY A 1 85 ? 14.816 0.245 -7.945 1.00 89.94 85 GLY A C 1
ATOM 695 O O . GLY A 1 85 ? 15.792 0.762 -7.408 1.00 89.94 85 GLY A O 1
ATOM 696 N N . ARG A 1 86 ? 14.152 0.841 -8.939 1.00 91.38 86 ARG A N 1
ATOM 697 C CA . ARG A 1 86 ? 14.543 2.125 -9.532 1.00 91.38 86 ARG A CA 1
ATOM 698 C C . ARG A 1 86 ? 14.564 3.265 -8.510 1.00 91.38 86 ARG A C 1
ATOM 700 O O . ARG A 1 86 ? 15.431 4.126 -8.591 1.00 91.38 86 ARG A O 1
ATOM 707 N N . ARG A 1 87 ? 13.615 3.296 -7.567 1.00 87.88 87 ARG A N 1
ATOM 708 C CA . ARG A 1 87 ? 13.517 4.365 -6.553 1.00 87.88 87 ARG A CA 1
ATOM 709 C C . ARG A 1 87 ? 14.479 4.207 -5.387 1.00 87.88 87 ARG A C 1
ATOM 711 O O . ARG A 1 87 ? 14.845 5.201 -4.779 1.00 87.88 87 ARG A O 1
ATOM 718 N N . THR A 1 88 ? 14.815 2.971 -5.036 1.00 83.69 88 THR A N 1
ATOM 719 C CA . THR A 1 88 ? 15.465 2.671 -3.750 1.00 83.69 88 THR A CA 1
ATOM 720 C C . THR A 1 88 ? 16.837 2.026 -3.893 1.00 83.69 88 THR A C 1
ATOM 722 O O . THR A 1 88 ? 17.510 1.810 -2.891 1.00 83.69 88 THR A O 1
ATOM 725 N N . GLY A 1 89 ? 17.234 1.647 -5.111 1.00 84.00 89 GLY A N 1
ATOM 726 C CA . GLY A 1 89 ? 18.434 0.848 -5.365 1.00 84.00 89 GLY A CA 1
ATOM 727 C C . GLY A 1 89 ? 18.324 -0.615 -4.915 1.00 84.00 89 GLY A C 1
ATOM 728 O O . GLY A 1 89 ? 19.267 -1.379 -5.101 1.00 84.00 89 GLY A O 1
ATOM 729 N N . TYR A 1 90 ? 17.191 -1.036 -4.339 1.00 81.56 90 TYR A N 1
ATOM 730 C CA . TYR A 1 90 ? 16.992 -2.388 -3.817 1.00 81.56 90 TYR A CA 1
ATOM 731 C C . TYR A 1 90 ? 16.205 -3.271 -4.792 1.00 81.56 90 TYR A C 1
ATOM 733 O O . TYR A 1 90 ? 15.027 -3.025 -5.053 1.00 81.56 90 TYR A O 1
ATOM 741 N N . SER A 1 91 ? 16.829 -4.341 -5.288 1.00 83.50 91 SER A N 1
ATOM 742 C CA . SER A 1 91 ? 16.144 -5.323 -6.132 1.00 83.50 91 SER A CA 1
ATOM 743 C C . SER A 1 91 ? 15.212 -6.211 -5.307 1.00 83.50 91 SER A C 1
ATOM 745 O O . SER A 1 91 ? 15.598 -6.761 -4.276 1.00 83.50 91 SER A O 1
ATOM 747 N N . ILE A 1 92 ? 13.980 -6.366 -5.781 1.00 88.50 92 ILE A N 1
ATOM 748 C CA . ILE A 1 92 ? 12.971 -7.264 -5.226 1.00 88.50 92 ILE A CA 1
ATOM 749 C C . ILE A 1 92 ? 12.370 -8.068 -6.375 1.00 88.50 92 ILE A C 1
ATOM 751 O O . ILE A 1 92 ? 12.112 -7.520 -7.441 1.00 88.50 92 ILE A O 1
ATOM 755 N N . ASP A 1 93 ? 12.134 -9.361 -6.180 1.00 89.19 93 ASP A N 1
ATOM 756 C CA . ASP A 1 93 ? 11.453 -10.184 -7.178 1.00 89.19 93 ASP A CA 1
ATOM 757 C C . ASP A 1 93 ? 9.915 -10.170 -7.000 1.00 89.19 93 ASP A C 1
ATOM 759 O O . ASP A 1 93 ? 9.360 -9.760 -5.972 1.00 89.19 93 ASP A O 1
ATOM 763 N N . ALA A 1 94 ? 9.195 -10.650 -8.016 1.00 86.56 94 ALA A N 1
ATOM 764 C CA . ALA A 1 94 ? 7.731 -10.677 -8.031 1.00 86.56 94 ALA A CA 1
ATOM 765 C C . ALA A 1 94 ? 7.105 -11.614 -6.972 1.00 86.56 94 ALA A C 1
ATOM 767 O O . ALA A 1 94 ? 5.970 -11.384 -6.524 1.00 86.56 94 ALA A O 1
ATOM 768 N N . GLN A 1 95 ? 7.806 -12.674 -6.561 1.00 88.62 95 GLN A N 1
ATOM 769 C CA . GLN A 1 95 ? 7.342 -13.611 -5.538 1.00 88.62 95 GLN A CA 1
ATOM 770 C C . GLN A 1 95 ? 7.430 -12.969 -4.150 1.00 88.62 95 GLN A C 1
ATOM 772 O O . GLN A 1 95 ? 6.450 -12.984 -3.399 1.00 88.62 95 GLN A O 1
ATOM 777 N N . THR A 1 96 ? 8.549 -12.316 -3.854 1.00 89.06 96 THR A N 1
ATOM 778 C CA . THR A 1 96 ? 8.773 -11.522 -2.647 1.00 89.06 96 THR A CA 1
ATOM 779 C C . THR A 1 96 ? 7.771 -10.368 -2.566 1.00 89.06 96 THR A C 1
ATOM 781 O O . THR A 1 96 ? 7.133 -10.176 -1.528 1.00 89.06 96 THR A O 1
ATOM 784 N N . LEU A 1 97 ? 7.501 -9.676 -3.679 1.00 89.56 97 LEU A N 1
ATOM 785 C CA . LEU A 1 97 ? 6.454 -8.651 -3.741 1.00 89.56 97 LEU A CA 1
ATOM 786 C C . LEU A 1 97 ? 5.062 -9.215 -3.402 1.00 89.56 97 LEU A C 1
ATOM 788 O O . LEU A 1 97 ? 4.289 -8.597 -2.665 1.00 89.56 97 LEU A O 1
ATOM 792 N N . SER A 1 98 ? 4.744 -10.413 -3.905 1.00 89.12 98 SER A N 1
ATOM 793 C CA . SER A 1 98 ? 3.479 -11.097 -3.601 1.00 89.12 98 SER A CA 1
ATOM 794 C C . SER A 1 98 ? 3.371 -11.440 -2.111 1.00 89.12 98 SER A C 1
ATOM 796 O O . SER A 1 98 ? 2.303 -11.295 -1.508 1.00 89.12 98 SER A O 1
ATOM 798 N N . ALA A 1 99 ? 4.475 -11.869 -1.494 1.00 90.00 99 ALA A N 1
ATOM 799 C CA . ALA A 1 99 ? 4.542 -12.124 -0.061 1.00 90.00 99 ALA A CA 1
ATOM 800 C C . ALA A 1 99 ? 4.314 -10.839 0.752 1.00 90.00 99 ALA A C 1
ATOM 802 O O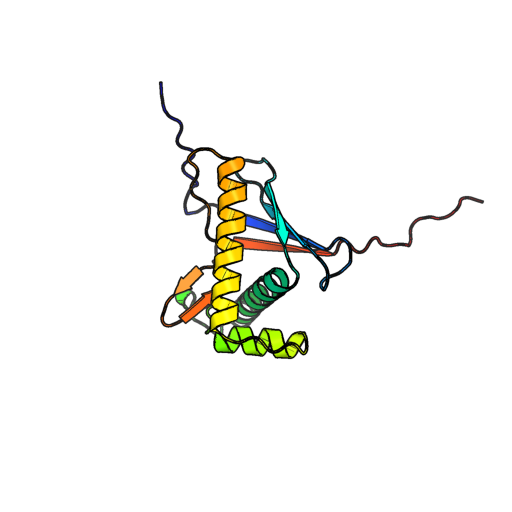 . ALA A 1 99 ? 3.523 -10.860 1.697 1.00 90.00 99 ALA A O 1
ATOM 803 N N . TYR A 1 100 ? 4.913 -9.715 0.348 1.00 89.06 100 TYR A N 1
ATOM 804 C CA . TYR A 1 100 ? 4.723 -8.421 1.011 1.00 89.06 100 TYR A CA 1
ATOM 805 C C . TYR A 1 100 ? 3.281 -7.925 0.920 1.00 89.06 100 TYR A C 1
ATOM 807 O O . TYR A 1 100 ? 2.689 -7.575 1.943 1.00 89.06 100 TYR A O 1
ATOM 815 N N . ALA A 1 101 ? 2.664 -7.992 -0.263 1.00 88.94 101 ALA A N 1
ATOM 816 C CA . ALA A 1 101 ? 1.254 -7.650 -0.425 1.00 88.94 101 ALA A CA 1
ATOM 817 C C . ALA A 1 101 ? 0.355 -8.516 0.481 1.00 88.94 101 ALA A C 1
ATOM 819 O O . ALA A 1 101 ? -0.564 -8.009 1.124 1.00 88.94 101 ALA A O 1
ATOM 820 N N . ASN A 1 102 ? 0.633 -9.823 0.579 1.00 89.38 102 ASN A N 1
ATOM 821 C CA . ASN A 1 102 ? -0.082 -10.747 1.468 1.00 89.38 102 ASN A CA 1
ATOM 822 C C . ASN A 1 102 ? 0.084 -10.407 2.949 1.00 89.38 102 ASN A C 1
ATOM 824 O O . ASN A 1 102 ? -0.894 -10.424 3.699 1.00 89.38 102 ASN A O 1
ATOM 828 N N . GLN A 1 103 ? 1.309 -10.117 3.380 1.00 90.06 103 GLN A N 1
ATOM 829 C CA . GLN A 1 103 ? 1.602 -9.749 4.761 1.00 90.06 103 GLN A CA 1
ATOM 830 C C . GLN A 1 103 ? 0.898 -8.450 5.154 1.00 90.06 103 GLN A C 1
ATOM 832 O O . GLN A 1 103 ? 0.244 -8.424 6.196 1.00 90.06 103 GLN A O 1
ATOM 837 N N . LEU A 1 104 ? 0.942 -7.426 4.298 1.00 87.75 104 LEU A N 1
ATOM 838 C CA . LEU A 1 104 ? 0.253 -6.159 4.527 1.00 87.75 104 LEU A CA 1
ATOM 839 C C . LEU A 1 104 ? -1.262 -6.351 4.673 1.00 87.75 104 LEU A C 1
ATOM 841 O O . LEU A 1 104 ? -1.851 -5.896 5.653 1.00 87.75 104 LEU A O 1
ATOM 845 N N . THR A 1 105 ? -1.889 -7.099 3.757 1.00 85.75 105 THR A N 1
ATOM 846 C CA . THR A 1 105 ? -3.327 -7.404 3.840 1.00 85.75 105 THR A CA 1
ATOM 847 C C . THR A 1 105 ? -3.678 -8.133 5.137 1.00 85.75 105 THR A C 1
ATOM 849 O O . THR A 1 105 ? -4.672 -7.796 5.774 1.00 85.75 105 THR A O 1
ATOM 852 N N . ARG A 1 106 ? -2.862 -9.104 5.571 1.00 87.38 106 ARG A N 1
ATOM 853 C CA . ARG A 1 106 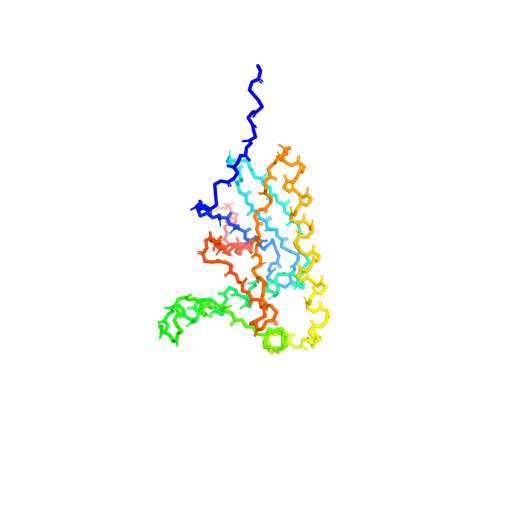? -3.090 -9.813 6.841 1.00 87.38 106 ARG A CA 1
ATOM 854 C C . ARG A 1 106 ? -2.915 -8.906 8.057 1.00 87.38 106 ARG A C 1
ATOM 856 O O . ARG A 1 106 ? -3.703 -9.018 8.994 1.00 87.38 106 ARG A O 1
ATOM 863 N N . LYS A 1 107 ? -1.914 -8.020 8.050 1.00 87.88 107 LYS A N 1
ATOM 864 C CA . LYS A 1 107 ? -1.650 -7.083 9.152 1.00 87.88 107 LYS A CA 1
ATOM 865 C C . LYS A 1 107 ? -2.825 -6.129 9.346 1.00 87.88 107 LYS A C 1
ATOM 867 O O . LYS A 1 107 ? -3.327 -6.006 10.460 1.00 87.88 107 LYS A O 1
ATOM 872 N N . LEU A 1 108 ? -3.323 -5.559 8.251 1.00 81.81 108 LEU A N 1
ATOM 873 C CA . LEU A 1 108 ? -4.528 -4.732 8.257 1.00 81.81 108 LEU A CA 1
ATOM 874 C C . LEU A 1 108 ? -5.752 -5.523 8.697 1.00 81.81 108 LEU A C 1
ATOM 876 O O . LEU A 1 108 ? -6.451 -5.103 9.610 1.00 81.81 108 LEU A O 1
ATOM 880 N N . ALA A 1 109 ? -5.971 -6.708 8.128 1.00 82.69 109 ALA A N 1
ATOM 881 C CA . ALA A 1 109 ? -7.115 -7.529 8.499 1.00 82.69 109 ALA A CA 1
ATOM 882 C C . ALA A 1 109 ? -7.148 -7.873 9.987 1.00 82.69 109 ALA A C 1
ATOM 884 O O . ALA A 1 109 ? -8.216 -7.870 10.595 1.00 82.69 109 ALA A O 1
ATOM 885 N N . ARG A 1 110 ? -5.986 -8.140 10.586 1.00 86.00 110 ARG A N 1
ATOM 886 C CA . ARG A 1 110 ? -5.876 -8.378 12.023 1.00 86.00 110 ARG A CA 1
ATOM 887 C C . ARG A 1 110 ? -6.236 -7.131 12.830 1.00 86.00 110 ARG A C 1
ATOM 889 O O . ARG A 1 110 ? -7.031 -7.247 13.753 1.00 86.00 110 ARG A O 1
ATOM 896 N N . ALA A 1 111 ? -5.687 -5.969 12.479 1.00 81.75 111 ALA A N 1
ATOM 897 C CA . ALA A 1 111 ? -5.966 -4.723 13.193 1.00 81.75 111 ALA A CA 1
ATOM 898 C C . ALA A 1 111 ? -7.447 -4.324 13.102 1.00 81.75 111 ALA A C 1
ATOM 900 O O . ALA A 1 111 ? -8.066 -4.017 14.114 1.00 81.75 111 ALA A O 1
ATOM 901 N N . PHE A 1 112 ? -8.045 -4.444 11.915 1.00 78.31 112 PHE A N 1
ATOM 902 C CA . PHE A 1 112 ? -9.470 -4.191 11.708 1.00 78.31 112 PHE A CA 1
ATOM 903 C C . PHE A 1 112 ? -10.361 -5.143 12.505 1.00 78.31 112 PHE A C 1
ATOM 905 O O . PHE A 1 112 ? -11.311 -4.694 13.127 1.00 78.31 112 PHE A O 1
ATOM 912 N N . ARG A 1 113 ? -10.061 -6.448 12.516 1.00 79.25 113 ARG A N 1
ATOM 913 C CA . ARG A 1 113 ? -10.854 -7.427 13.281 1.00 79.25 113 ARG A CA 1
ATOM 914 C C . ARG A 1 113 ? -10.800 -7.195 14.788 1.00 79.25 113 ARG A C 1
ATOM 916 O O . ARG A 1 113 ? -11.762 -7.521 15.469 1.00 79.25 113 ARG A O 1
ATOM 923 N N . LEU A 1 114 ? -9.679 -6.686 15.302 1.00 76.69 114 LEU A N 1
ATOM 924 C CA . LEU A 1 114 ? -9.546 -6.340 16.719 1.00 76.69 114 LEU A CA 1
ATOM 925 C C . LEU A 1 114 ? -10.375 -5.103 17.079 1.00 76.69 114 LEU A C 1
ATOM 927 O O . LEU A 1 114 ? -10.933 -5.055 18.168 1.00 76.69 114 LEU A O 1
ATOM 931 N N . ALA A 1 115 ? -10.466 -4.132 16.170 1.00 72.06 115 ALA A N 1
ATOM 932 C CA . ALA A 1 115 ? -11.237 -2.912 16.386 1.00 72.06 115 ALA A CA 1
ATOM 933 C C . ALA A 1 115 ? -12.741 -3.081 16.095 1.00 72.06 115 ALA A C 1
ATOM 935 O O . ALA A 1 115 ? -13.561 -2.418 16.720 1.00 72.06 115 ALA A O 1
ATOM 936 N N . PHE A 1 116 ? -13.113 -3.981 15.177 1.00 70.75 116 PHE A N 1
ATOM 937 C CA . PHE A 1 116 ? -14.492 -4.189 14.730 1.00 70.75 116 PHE A CA 1
ATOM 938 C C . PHE A 1 116 ? -14.814 -5.683 14.638 1.00 70.75 116 PHE A C 1
ATOM 940 O O . PHE A 1 116 ? -14.444 -6.371 13.678 1.00 70.75 116 PHE A O 1
ATOM 947 N N . VAL A 1 117 ? -15.547 -6.193 15.628 1.00 61.72 117 VAL A N 1
ATOM 948 C CA . VAL A 1 117 ? -16.043 -7.575 15.627 1.00 61.72 117 VAL A CA 1
ATOM 949 C C . VAL A 1 117 ? -17.111 -7.719 14.537 1.00 61.72 117 VAL A C 1
ATOM 951 O O . VAL A 1 117 ? -18.119 -7.024 14.550 1.00 61.72 117 VAL A O 1
ATOM 954 N N . GLY A 1 118 ? -16.884 -8.611 13.568 1.00 59.91 118 GLY A N 1
ATOM 955 C CA . GLY A 1 118 ? -17.841 -8.912 12.491 1.00 59.91 118 GLY A CA 1
ATOM 956 C C . GLY A 1 118 ? -17.740 -8.038 11.232 1.00 59.91 118 GLY A C 1
ATOM 957 O O . GLY A 1 118 ? -18.379 -8.356 10.231 1.00 59.91 118 GLY A O 1
ATOM 958 N N . GLY A 1 119 ? -16.905 -6.992 11.230 1.00 61.72 119 GLY A N 1
ATOM 959 C CA . GLY A 1 119 ? -16.725 -6.105 10.076 1.00 61.72 119 GLY A CA 1
ATOM 960 C C . GLY A 1 119 ? -15.899 -6.726 8.939 1.00 61.72 119 GLY A C 1
ATOM 961 O O . GLY A 1 119 ? -14.910 -7.437 9.160 1.00 61.72 119 GLY A O 1
ATOM 962 N N . ARG A 1 120 ? -16.266 -6.432 7.683 1.00 65.06 120 ARG A N 1
ATOM 963 C CA . ARG A 1 120 ? -15.460 -6.819 6.516 1.00 65.06 120 ARG A CA 1
ATOM 964 C C . ARG A 1 120 ? -14.252 -5.895 6.398 1.00 65.06 120 ARG A C 1
ATOM 966 O O . ARG A 1 120 ? -14.404 -4.704 6.164 1.00 65.06 120 ARG A O 1
ATOM 973 N N . VAL A 1 121 ? -13.053 -6.470 6.479 1.00 68.31 121 VAL A N 1
ATOM 974 C CA . VAL A 1 121 ? -11.801 -5.739 6.247 1.00 68.31 121 VAL A CA 1
ATOM 975 C C . VAL A 1 121 ? -11.780 -5.259 4.796 1.00 68.31 121 VAL A C 1
ATOM 977 O O . VAL A 1 121 ? -11.828 -6.097 3.883 1.00 68.31 121 VAL A O 1
ATOM 980 N N . PRO A 1 122 ? -11.694 -3.949 4.555 1.00 66.06 122 PRO A N 1
ATOM 981 C CA . PRO A 1 122 ? -11.594 -3.451 3.204 1.00 66.06 122 PRO A CA 1
ATOM 982 C C . PRO A 1 122 ? -10.230 -3.789 2.576 1.00 66.06 122 PRO A C 1
ATOM 984 O O . PRO A 1 122 ? -9.195 -3.727 3.250 1.00 66.06 122 PRO A O 1
ATOM 987 N N . PRO A 1 123 ? -10.188 -4.184 1.291 1.00 77.88 123 PRO A N 1
ATOM 988 C CA . PRO A 1 123 ? -8.929 -4.487 0.628 1.00 77.88 123 PRO A CA 1
ATOM 989 C C . PRO A 1 123 ? -8.159 -3.193 0.339 1.00 77.88 123 PRO A C 1
ATOM 991 O O . PRO A 1 123 ? -8.608 -2.378 -0.450 1.00 77.88 123 PRO A O 1
ATOM 994 N N . LEU A 1 124 ? -6.962 -3.032 0.910 1.00 85.69 124 LEU A N 1
ATOM 995 C CA . LEU A 1 124 ? -6.069 -1.918 0.555 1.00 85.69 124 LEU A CA 1
ATOM 996 C C . LEU A 1 124 ? -5.411 -2.101 -0.823 1.00 85.69 124 LEU A C 1
ATOM 998 O O . LEU A 1 124 ? -5.029 -1.132 -1.464 1.00 85.69 124 LEU A O 1
ATOM 1002 N N . ILE A 1 125 ? -5.242 -3.344 -1.277 1.00 90.25 125 ILE A N 1
ATOM 1003 C CA . ILE A 1 125 ? -4.615 -3.669 -2.563 1.00 90.25 125 ILE A CA 1
ATOM 1004 C C . ILE A 1 125 ? -5.540 -4.613 -3.319 1.00 90.25 125 ILE A C 1
ATOM 1006 O O . ILE A 1 125 ? -5.797 -5.736 -2.873 1.00 90.25 125 ILE A O 1
ATOM 1010 N N . ASP A 1 126 ? -5.992 -4.163 -4.482 1.00 90.06 126 ASP A N 1
ATOM 1011 C CA . ASP A 1 126 ? -6.730 -4.975 -5.441 1.00 90.06 126 ASP A CA 1
ATOM 1012 C C . ASP A 1 126 ? -5.754 -5.889 -6.189 1.00 90.06 126 ASP A C 1
ATOM 1014 O O . ASP A 1 126 ? -4.632 -5.499 -6.525 1.00 90.06 126 ASP A O 1
ATOM 1018 N N . ARG A 1 127 ? -6.186 -7.122 -6.473 1.00 90.56 127 ARG A N 1
ATOM 1019 C CA . ARG A 1 127 ? -5.352 -8.133 -7.134 1.00 90.56 127 ARG A CA 1
ATOM 1020 C C . ARG A 1 127 ? -6.104 -8.817 -8.259 1.00 90.56 127 ARG A C 1
ATOM 1022 O O . ARG A 1 127 ? -7.229 -9.272 -8.063 1.00 90.56 127 ARG A O 1
ATOM 1029 N N . ARG A 1 128 ? -5.461 -8.949 -9.417 1.00 89.50 128 ARG A N 1
ATOM 1030 C CA . ARG A 1 128 ? -5.981 -9.702 -10.564 1.00 89.50 128 ARG A CA 1
ATOM 1031 C C . ARG A 1 128 ? -4.854 -10.487 -11.212 1.00 89.50 128 ARG A C 1
ATOM 1033 O O . ARG A 1 128 ? -3.818 -9.921 -11.538 1.00 89.50 128 ARG A O 1
ATOM 1040 N N . ARG A 1 129 ? -5.079 -11.785 -11.442 1.00 83.94 129 ARG A N 1
ATOM 1041 C CA . ARG A 1 129 ? -4.058 -12.720 -11.952 1.00 83.94 129 ARG A CA 1
ATOM 1042 C C . ARG A 1 129 ? -3.361 -12.219 -13.223 1.00 83.94 129 ARG A C 1
ATOM 1044 O O . ARG A 1 129 ? -2.151 -12.363 -13.323 1.00 83.94 129 ARG A O 1
ATOM 1051 N N . ASN A 1 130 ? -4.109 -11.587 -14.128 1.00 86.12 130 ASN A N 1
ATOM 1052 C CA . ASN A 1 130 ? -3.600 -11.150 -15.432 1.00 86.12 130 ASN A CA 1
ATOM 1053 C C . ASN A 1 130 ? -3.171 -9.673 -15.473 1.00 86.12 130 ASN A C 1
ATOM 1055 O O . ASN A 1 130 ? -2.593 -9.251 -16.464 1.00 86.12 130 ASN A O 1
ATOM 1059 N N . LEU A 1 131 ? -3.462 -8.884 -14.430 1.00 85.81 131 LEU A N 1
ATOM 1060 C CA . LEU A 1 131 ? -3.176 -7.438 -14.404 1.00 85.81 131 LEU A CA 1
ATOM 1061 C C . LEU A 1 131 ? -2.196 -7.033 -13.294 1.00 85.81 131 LEU A C 1
ATOM 1063 O O . LEU A 1 131 ? -1.642 -5.941 -13.336 1.00 85.81 131 LEU A O 1
ATOM 1067 N N . GLY A 1 132 ? -1.968 -7.902 -12.307 1.00 92.44 132 GLY A N 1
ATOM 1068 C CA . GLY A 1 132 ? -1.098 -7.645 -11.164 1.00 92.44 132 GLY A CA 1
ATOM 1069 C C . GLY A 1 132 ? -1.842 -6.988 -10.008 1.00 92.44 132 GLY A C 1
ATOM 1070 O O . GLY A 1 132 ? -2.821 -7.564 -9.521 1.00 92.44 132 GLY A O 1
ATOM 1071 N N . TYR A 1 133 ? -1.352 -5.837 -9.539 1.00 94.31 133 TYR A N 1
ATOM 1072 C CA . TYR A 1 133 ? -1.859 -5.119 -8.365 1.00 94.31 133 TYR A CA 1
ATOM 1073 C C . TYR A 1 133 ? -2.224 -3.671 -8.684 1.00 94.31 133 TYR A C 1
ATOM 1075 O O . TYR A 1 133 ? -1.663 -3.069 -9.599 1.00 94.31 133 TYR A O 1
ATOM 1083 N N . ARG A 1 134 ? -3.149 -3.113 -7.898 1.00 92.06 134 ARG A N 1
ATOM 1084 C CA . ARG A 1 134 ? -3.442 -1.675 -7.870 1.00 92.06 134 ARG A CA 1
ATOM 1085 C C . ARG A 1 134 ? -3.876 -1.215 -6.483 1.00 92.06 134 ARG A C 1
ATOM 1087 O O . ARG A 1 134 ? -4.359 -2.019 -5.682 1.00 92.06 134 ARG A O 1
ATOM 1094 N N . LEU A 1 135 ? -3.801 0.093 -6.256 1.00 90.50 135 LEU A N 1
ATOM 1095 C CA . LEU A 1 135 ? -4.576 0.749 -5.207 1.00 90.50 135 LEU A CA 1
ATOM 1096 C C . LEU A 1 135 ? -6.040 0.871 -5.685 1.00 90.5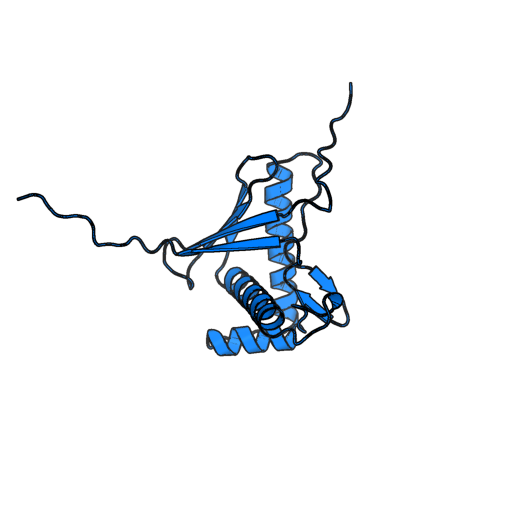0 135 LEU A C 1
ATOM 1098 O O . LEU A 1 135 ? -6.262 1.390 -6.784 1.00 90.50 135 LEU A O 1
ATOM 1102 N N . PRO A 1 136 ? -7.042 0.380 -4.934 1.00 86.94 136 PRO A N 1
ATOM 1103 C CA . PRO A 1 136 ? -8.435 0.466 -5.356 1.00 86.94 136 PRO A CA 1
ATOM 1104 C C . PRO A 1 136 ? -8.896 1.920 -5.547 1.00 86.94 136 PRO A C 1
ATOM 1106 O O . PRO A 1 136 ? -8.444 2.815 -4.831 1.00 86.94 136 PRO A O 1
ATOM 1109 N N . PRO A 1 137 ? -9.836 2.184 -6.470 1.00 81.62 137 PRO A N 1
ATOM 1110 C CA . PRO A 1 137 ? -10.290 3.547 -6.765 1.00 81.62 137 PRO A CA 1
ATOM 1111 C C . PRO A 1 137 ? -11.071 4.200 -5.614 1.00 81.62 137 PRO A C 1
ATOM 1113 O O . PRO A 1 137 ? -11.153 5.418 -5.547 1.00 81.62 137 PRO A O 1
ATOM 1116 N N . HIS A 1 138 ? -11.636 3.400 -4.708 1.00 79.00 138 HIS A N 1
ATOM 1117 C CA . HIS A 1 138 ? -12.358 3.877 -3.526 1.00 79.00 138 HIS A CA 1
ATOM 1118 C C . HIS A 1 138 ? -11.445 4.090 -2.309 1.00 79.00 138 HIS A C 1
ATOM 1120 O O . HIS A 1 138 ? -11.920 4.558 -1.280 1.00 79.00 138 HIS A O 1
ATOM 1126 N N . VAL A 1 139 ? -10.160 3.735 -2.407 1.00 82.94 139 VAL A N 1
ATOM 1127 C CA . VAL A 1 139 ? -9.173 4.003 -1.361 1.00 82.94 139 VAL A CA 1
ATOM 1128 C C . VAL A 1 139 ? -8.606 5.395 -1.581 1.00 82.94 139 VAL A C 1
ATOM 1130 O O . VAL A 1 139 ? -8.009 5.668 -2.615 1.00 82.94 139 VAL A O 1
ATOM 1133 N N . GLU A 1 140 ? -8.739 6.277 -0.611 1.00 85.06 140 GLU A N 1
ATOM 1134 C CA . GLU A 1 140 ? -8.046 7.555 -0.570 1.00 85.06 140 GLU A CA 1
ATOM 1135 C C . GLU A 1 140 ? -6.821 7.407 0.330 1.00 85.06 140 GLU A C 1
ATOM 1137 O O . GLU A 1 140 ? -6.940 6.959 1.466 1.00 85.06 140 GLU A O 1
ATOM 1142 N N . LEU A 1 141 ? -5.637 7.718 -0.199 1.00 86.31 141 LEU A N 1
ATOM 1143 C CA . LEU A 1 141 ? -4.381 7.602 0.533 1.00 86.31 141 LEU A CA 1
ATOM 1144 C C . LEU A 1 141 ? -3.780 8.993 0.687 1.00 86.31 141 LEU A C 1
ATOM 1146 O O . LEU A 1 141 ? -3.394 9.605 -0.305 1.00 86.31 141 LEU A O 1
ATOM 1150 N N . THR A 1 142 ? -3.695 9.469 1.920 1.00 86.81 142 THR A N 1
ATOM 1151 C CA . THR A 1 142 ? -3.040 10.728 2.268 1.00 86.81 142 THR A CA 1
ATOM 1152 C C . THR A 1 142 ? -1.666 10.417 2.844 1.00 86.81 142 THR A C 1
ATOM 1154 O O . THR A 1 142 ? -1.537 9.593 3.751 1.00 86.81 142 THR A O 1
ATOM 1157 N N . ILE A 1 143 ? -0.634 11.062 2.312 1.00 85.00 143 ILE A N 1
ATOM 1158 C CA . ILE A 1 143 ? 0.737 10.943 2.808 1.00 85.00 143 ILE A CA 1
ATOM 1159 C C . ILE A 1 143 ? 1.013 12.143 3.710 1.00 85.00 143 ILE A C 1
ATOM 1161 O O . ILE A 1 143 ? 0.868 13.281 3.274 1.00 85.00 143 ILE A O 1
ATOM 1165 N N . ILE A 1 144 ? 1.392 11.874 4.956 1.00 82.88 144 ILE A N 1
ATOM 1166 C CA . ILE A 1 144 ? 1.740 12.875 5.961 1.00 82.88 144 ILE A CA 1
ATOM 1167 C C . ILE A 1 144 ? 3.210 12.668 6.306 1.00 82.88 144 ILE A C 1
ATOM 1169 O O . ILE A 1 144 ? 3.580 11.656 6.911 1.00 82.88 144 ILE A O 1
ATOM 1173 N N . ASP A 1 145 ? 4.048 13.616 5.897 1.00 74.31 145 ASP A N 1
ATOM 1174 C CA . ASP A 1 145 ? 5.434 13.648 6.342 1.00 74.31 145 ASP A CA 1
ATOM 1175 C C . ASP A 1 145 ? 5.479 14.236 7.752 1.00 74.31 145 ASP A C 1
ATOM 1177 O O . ASP A 1 145 ? 5.000 15.342 7.997 1.00 74.31 145 ASP A O 1
ATOM 1181 N N . GLY A 1 146 ? 5.963 13.428 8.688 1.00 60.12 146 GLY A N 1
ATOM 1182 C CA . GLY A 1 146 ? 6.069 13.759 10.097 1.00 60.12 146 GLY A CA 1
ATOM 1183 C C . GLY A 1 146 ? 7.435 14.291 10.478 1.00 60.12 146 GLY A C 1
ATOM 1184 O O . GLY A 1 146 ? 7.704 14.347 11.676 1.00 60.12 146 GLY A O 1
ATOM 1185 N N . ALA A 1 147 ? 8.291 14.651 9.510 1.00 53.94 147 ALA A N 1
ATOM 1186 C CA . ALA A 1 147 ? 9.454 15.474 9.796 1.00 53.94 147 ALA A CA 1
ATOM 1187 C C . ALA A 1 147 ? 8.985 16.667 10.637 1.00 53.94 147 ALA A C 1
ATOM 1189 O O . ALA A 1 147 ? 8.293 17.563 10.152 1.00 53.94 147 ALA A O 1
ATOM 1190 N N . ILE A 1 148 ? 9.301 16.623 11.931 1.00 46.47 148 ILE A N 1
ATOM 1191 C CA . ILE A 1 148 ? 9.185 17.770 12.813 1.00 46.47 148 ILE A CA 1
ATOM 1192 C C . ILE A 1 148 ? 9.918 18.883 12.068 1.00 46.47 148 ILE A C 1
ATOM 1194 O O . ILE A 1 148 ? 11.097 18.733 11.752 1.00 46.47 148 ILE A O 1
ATOM 1198 N N . GLN A 1 149 ? 9.215 19.963 11.724 1.00 40.16 149 GLN A N 1
ATOM 1199 C CA . GLN A 1 149 ? 9.894 21.218 11.444 1.00 40.16 149 GLN A CA 1
ATOM 1200 C C . GLN A 1 149 ? 10.605 21.583 12.748 1.00 40.16 149 GLN A C 1
ATOM 1202 O O . GLN A 1 149 ? 9.995 22.146 13.657 1.00 40.16 149 GLN A O 1
ATOM 1207 N N . GLU A 1 150 ? 11.871 21.190 12.884 1.00 43.09 150 GLU A N 1
ATOM 1208 C C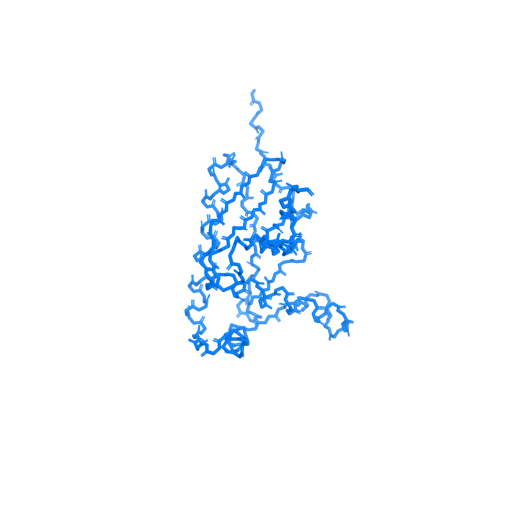A . GLU A 1 150 ? 12.799 21.775 13.848 1.00 43.09 150 GLU A CA 1
ATOM 1209 C C . GLU A 1 150 ? 13.027 23.234 13.436 1.00 43.09 150 GLU A C 1
ATOM 1211 O O . GLU A 1 150 ? 14.086 23.571 12.936 1.00 43.09 150 GLU A O 1
ATOM 1216 N N . ASP A 1 151 ? 12.006 24.089 13.533 1.00 44.22 151 ASP A N 1
ATOM 1217 C CA . ASP A 1 151 ? 12.181 25.515 13.235 1.00 44.22 151 ASP A CA 1
ATOM 1218 C C . ASP A 1 151 ? 11.142 26.441 13.879 1.00 44.22 151 ASP A C 1
ATOM 1220 O O . ASP A 1 151 ? 10.936 27.566 13.433 1.00 44.22 151 ASP A O 1
ATOM 1224 N N . GLN A 1 152 ? 10.507 26.015 14.978 1.00 39.47 152 GLN A N 1
ATOM 1225 C CA . GLN A 1 152 ? 9.836 26.939 15.904 1.00 39.47 152 GLN A CA 1
ATOM 1226 C C . GLN A 1 152 ? 10.077 26.550 17.365 1.00 39.47 152 GLN A C 1
ATOM 1228 O O . GLN A 1 152 ? 9.155 26.311 18.140 1.00 39.47 152 GLN A O 1
ATOM 1233 N N . VAL A 1 153 ? 11.348 26.522 17.761 1.00 40.88 153 VAL A N 1
ATOM 1234 C CA . VAL A 1 153 ? 11.724 26.856 19.137 1.00 40.88 153 VAL A CA 1
ATOM 1235 C C . VAL A 1 153 ? 12.568 28.112 19.044 1.00 40.88 153 VAL A C 1
ATOM 1237 O O . VAL A 1 153 ? 13.790 28.049 18.991 1.00 40.88 153 VAL A O 1
ATOM 1240 N N . THR A 1 154 ? 11.920 29.273 18.986 1.00 45.47 154 THR A N 1
ATOM 1241 C CA . THR A 1 154 ? 12.579 30.506 19.412 1.00 45.47 154 THR A CA 1
ATOM 1242 C C . THR A 1 154 ? 12.825 30.338 20.913 1.00 45.47 154 THR A C 1
ATOM 1244 O O . THR A 1 154 ? 11.847 30.246 21.663 1.00 45.47 154 THR A O 1
ATOM 1247 N N . PRO A 1 155 ? 14.074 30.272 21.406 1.00 43.66 155 PRO A N 1
ATOM 1248 C CA . PRO A 1 155 ? 14.297 30.546 22.809 1.00 43.66 155 PRO A CA 1
ATOM 1249 C C . PRO A 1 155 ? 13.990 32.032 22.966 1.00 43.66 155 PRO A C 1
ATOM 1251 O O . PRO A 1 155 ? 14.657 32.873 22.364 1.00 43.66 155 PRO A O 1
ATOM 1254 N N . GLY A 1 156 ? 12.928 32.350 23.701 1.00 51.12 156 GLY A N 1
ATOM 1255 C CA . GLY A 1 156 ? 12.697 33.719 24.128 1.00 51.12 156 GLY A CA 1
ATOM 1256 C C . GLY A 1 156 ? 13.932 34.212 24.878 1.00 51.12 156 GLY A C 1
ATOM 1257 O O . GLY A 1 156 ? 14.302 33.621 25.890 1.00 51.12 156 GLY A O 1
ATOM 1258 N N . ASN A 1 157 ? 14.545 35.266 24.349 1.00 39.69 157 ASN A N 1
ATOM 1259 C CA . ASN A 1 157 ? 15.386 36.210 25.071 1.00 39.69 157 ASN A CA 1
ATOM 1260 C C . ASN A 1 157 ? 14.877 37.607 24.735 1.00 39.69 157 ASN A C 1
ATOM 1262 O O . ASN A 1 157 ? 14.737 37.890 23.523 1.00 39.69 157 ASN A O 1
#

Sequence (157 aa):
MSSDICEYPRREKQSFQIFFPSGIDQKAFLTTWPGGTPVSVELDPRFVRLLLVLYDFRLKDTEKDVQPPEARGWRSREAIAMEIGRRTGYSIDAQTLSAYANQLTRKLARAFRLAFVGGRVPPLIDRRRNLGYRLPPHVELTIIDGAIQEDQVTPGN